Protein AF-Q33533-F1 (afdb_monomer)

Nearest PDB structures (foldseek):
  8syi-assembly1_C  TM=9.428E-01  e=1.954E-05  Synechococcus elongatus
  8urw-assembly1_C  TM=9.373E-01  e=3.583E-05  Synechococcus elongatus
  4kbj-assembly1_A  TM=9.220E-01  e=6.186E-05  Mycobacterium tuberculosis
  8dy9-assembly1_C  TM=9.109E-01  e=5.822E-05  Streptomyces venezuelae
  8r2m-assembly1_C  TM=9.324E-01  e=1.005E-04  Mycolicibacterium smegmatis MC2 155

Sequence (86 aa):
PGIYYRSELDHKGISIYTGTIISDWGGRSELAIDKKERIWARVSRKQKISILVLSSAMGSNLREILDNVSYPEIFLSFPNAKEKKR

Mean predicted aligned error: 6.72 Å

Radius of gyration: 14.63 Å; Cα contacts (8 Å, |Δi|>4): 119; chains: 1; bounding box: 28×41×36 Å

InterPro domains:
  IPR007642 RNA polymerase Rpb2, domain 2 [PF04561] (1-83)
  IPR037034 RNA polymerase Rpb2, domain 2 superfamily [G3DSA:3.90.1110.10] (1-86)

Foldseek 3Di:
DDKDWDWDQPPVRAIKIKIWDDDPPAWIKMWIQDRLLFIWIDTNNDDTDGVQVVCVVVVDDPVNVCVPDPCSVSVVSPPDPVPPDD

Solvent-accessible surface area (backbone atoms only — not comparable to full-atom values): 5168 Å² total; per-residue (Å²): 108,51,78,46,79,48,79,45,70,44,100,83,75,45,70,35,42,34,42,38,40,40,51,86,86,60,65,44,35,38,37,35,38,43,91,74,56,42,54,32,31,24,60,63,80,71,54,83,40,51,42,66,60,54,42,43,75,72,70,47,50,74,65,61,54,47,74,72,42,99,62,48,63,52,71,67,61,58,76,60,86,78,79,78,80,127

Structure (mmCIF, N/CA/C/O backbone):
data_AF-Q33533-F1
#
_entry.id   AF-Q33533-F1
#
loop_
_atom_site.group_PDB
_atom_site.id
_atom_site.type_symbol
_atom_site.label_atom_id
_atom_site.label_alt_id
_atom_site.label_comp_id
_atom_site.label_asym_id
_atom_site.label_entity_id
_atom_site.label_seq_id
_atom_site.pdbx_PDB_ins_code
_atom_site.Cartn_x
_atom_site.Cartn_y
_atom_site.Cartn_z
_atom_site.occupancy
_atom_site.B_iso_or_equiv
_atom_site.auth_seq_id
_atom_site.auth_comp_id
_atom_site.auth_asym_id
_atom_site.auth_atom_id
_atom_site.pdbx_PDB_model_num
ATOM 1 N N . PRO A 1 1 ? 8.057 -16.266 -7.213 1.00 91.62 1 PRO A N 1
ATOM 2 C CA . PRO A 1 1 ? 7.320 -14.981 -7.163 1.00 91.62 1 PRO A CA 1
ATOM 3 C C . PRO A 1 1 ? 5.927 -15.100 -6.514 1.00 91.62 1 PRO A C 1
ATOM 5 O O . PRO A 1 1 ? 5.268 -16.127 -6.647 1.00 91.62 1 PRO A O 1
ATOM 8 N N . GLY A 1 2 ? 5.464 -14.057 -5.821 1.00 94.75 2 GLY A N 1
ATOM 9 C CA . GLY A 1 2 ? 4.129 -14.073 -5.219 1.00 94.75 2 GLY A CA 1
ATOM 10 C C . GLY A 1 2 ? 3.748 -12.800 -4.470 1.00 94.75 2 GLY A C 1
ATOM 11 O O . GLY A 1 2 ? 4.5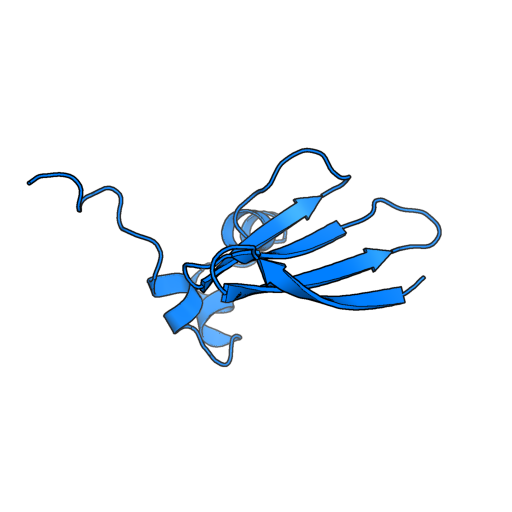95 -11.948 -4.181 1.00 94.75 2 GLY A O 1
ATOM 12 N N . ILE A 1 3 ? 2.456 -12.703 -4.153 1.00 95.62 3 ILE A N 1
ATOM 13 C CA . ILE A 1 3 ? 1.879 -11.670 -3.290 1.00 95.62 3 ILE A CA 1
ATOM 14 C C . ILE A 1 3 ? 1.468 -12.342 -1.981 1.00 95.62 3 ILE A C 1
ATOM 16 O O . ILE A 1 3 ? 0.689 -13.292 -1.983 1.00 95.62 3 ILE A O 1
ATOM 20 N N . TYR A 1 4 ? 2.007 -11.851 -0.870 1.00 96.12 4 TYR A N 1
ATOM 21 C CA . TYR A 1 4 ? 1.780 -12.407 0.461 1.00 96.12 4 TYR A CA 1
ATOM 22 C C . TYR A 1 4 ? 1.109 -11.375 1.352 1.00 96.12 4 TYR A C 1
ATOM 24 O O . TYR A 1 4 ? 1.568 -10.235 1.433 1.00 96.12 4 TYR A O 1
ATOM 32 N N . TYR A 1 5 ? 0.067 -11.793 2.060 1.00 95.75 5 TYR A N 1
ATOM 33 C CA . TYR A 1 5 ? -0.669 -10.948 2.992 1.00 95.75 5 TYR A CA 1
ATOM 34 C C . TYR A 1 5 ? -0.373 -11.371 4.426 1.00 95.75 5 TYR A C 1
ATOM 36 O O . TYR A 1 5 ? -0.311 -12.561 4.735 1.00 95.75 5 TYR A O 1
ATOM 44 N N . ARG A 1 6 ? -0.190 -10.390 5.306 1.00 94.50 6 ARG A N 1
ATOM 45 C CA . ARG A 1 6 ? 0.043 -10.597 6.733 1.00 94.50 6 ARG A CA 1
ATOM 46 C C . ARG A 1 6 ? -0.771 -9.587 7.533 1.00 94.50 6 ARG A C 1
ATOM 48 O O . ARG A 1 6 ? -0.757 -8.401 7.216 1.00 94.50 6 ARG A O 1
ATOM 55 N N . SER A 1 7 ? -1.461 -10.063 8.564 1.00 91.88 7 SER A N 1
ATOM 56 C CA . SER A 1 7 ? -2.107 -9.225 9.574 1.00 91.88 7 SER A CA 1
ATOM 57 C C . SER A 1 7 ? -1.384 -9.437 10.899 1.00 91.88 7 SER A C 1
ATOM 59 O O . SER A 1 7 ? -1.162 -10.577 11.309 1.00 91.88 7 SER A O 1
ATOM 61 N N . GLU A 1 8 ? -0.953 -8.350 11.526 1.00 90.88 8 GLU A N 1
ATOM 62 C CA . GLU A 1 8 ? -0.250 -8.353 12.807 1.00 90.88 8 GLU A CA 1
ATOM 63 C C . GLU A 1 8 ? -0.966 -7.424 13.773 1.00 90.88 8 GLU A C 1
ATOM 65 O O . GLU A 1 8 ? -1.398 -6.341 13.393 1.00 90.88 8 GLU A O 1
ATOM 70 N N . LEU A 1 9 ? -1.071 -7.836 15.030 1.00 90.25 9 LEU A N 1
ATOM 71 C CA . LEU A 1 9 ? -1.668 -7.028 16.080 1.00 90.25 9 LEU A CA 1
ATOM 72 C C . LEU A 1 9 ? -0.529 -6.374 16.867 1.00 90.25 9 LEU A C 1
ATOM 74 O O . LEU A 1 9 ? 0.295 -7.067 17.463 1.00 90.25 9 LEU A O 1
ATOM 78 N N . ASP A 1 10 ? -0.439 -5.045 16.814 1.00 82.62 10 ASP A N 1
ATOM 79 C CA . ASP A 1 10 ? 0.555 -4.279 17.570 1.00 82.62 10 ASP A CA 1
ATOM 80 C C . ASP A 1 10 ? 0.317 -4.449 19.081 1.00 82.62 10 ASP A C 1
ATOM 82 O O . ASP A 1 10 ? -0.796 -4.743 19.523 1.00 82.62 10 ASP A O 1
ATOM 86 N N . HIS A 1 11 ? 1.326 -4.162 19.901 1.00 83.81 11 HIS A N 1
ATOM 87 C CA . HIS A 1 11 ? 1.251 -4.212 21.368 1.00 83.81 11 HIS A CA 1
ATOM 88 C C . HIS A 1 11 ? 0.124 -3.345 21.962 1.00 83.81 11 HIS A C 1
ATOM 90 O O . HIS A 1 11 ? -0.232 -3.494 23.127 1.00 83.81 11 HIS A O 1
ATOM 96 N N . LYS A 1 12 ? -0.437 -2.427 21.166 1.00 84.25 12 LYS A N 1
ATOM 97 C CA . LYS A 1 12 ? -1.553 -1.538 21.517 1.00 84.25 12 LYS A CA 1
ATOM 98 C C . LYS A 1 12 ? -2.929 -2.047 21.077 1.00 84.25 12 LYS A C 1
ATOM 100 O O . LYS A 1 12 ? -3.895 -1.300 21.189 1.00 84.25 12 LYS A O 1
ATOM 105 N N . GLY A 1 13 ? -3.027 -3.264 20.547 1.00 84.06 13 GLY A N 1
ATOM 106 C CA . GLY A 1 13 ? -4.299 -3.819 20.079 1.00 84.06 13 GLY A CA 1
ATOM 107 C C . GLY A 1 13 ? -4.684 -3.423 18.652 1.00 84.06 13 GLY A C 1
ATOM 108 O O . GLY A 1 13 ? -5.822 -3.633 18.252 1.00 84.06 13 GLY A O 1
ATOM 109 N N . ILE A 1 14 ? -3.772 -2.809 17.893 1.00 84.31 14 ILE A N 1
ATOM 110 C CA . ILE A 1 14 ? -4.076 -2.252 16.571 1.00 84.31 14 ILE A CA 1
ATOM 111 C C . ILE A 1 14 ? -3.654 -3.233 15.483 1.00 84.31 14 ILE A C 1
ATOM 113 O O . ILE A 1 14 ? -2.492 -3.631 15.433 1.00 84.31 14 ILE A O 1
ATOM 117 N N . SER A 1 15 ? -4.575 -3.566 14.580 1.00 86.19 15 SER A N 1
ATOM 118 C CA . SER A 1 15 ? -4.291 -4.419 13.428 1.00 86.19 15 SER A CA 1
ATOM 119 C C . SER A 1 15 ? -3.520 -3.659 12.348 1.00 86.19 15 SER A C 1
ATOM 121 O O . SER A 1 15 ? -4.000 -2.670 11.796 1.00 86.19 15 SER A O 1
ATOM 123 N N . ILE A 1 16 ? -2.326 -4.144 12.026 1.00 89.38 16 ILE A N 1
ATOM 124 C CA . ILE A 1 16 ? -1.491 -3.706 10.911 1.00 89.38 16 ILE A CA 1
ATOM 125 C C . ILE A 1 16 ? -1.626 -4.742 9.800 1.00 89.38 16 ILE A C 1
ATOM 127 O O . ILE A 1 16 ? -1.365 -5.929 10.003 1.00 89.38 16 ILE A O 1
ATOM 131 N N . TYR A 1 17 ? -1.989 -4.285 8.606 1.00 91.69 17 TYR A N 1
ATOM 132 C CA . TYR A 1 17 ? -2.093 -5.136 7.423 1.00 91.69 17 TYR A CA 1
ATOM 133 C C . TYR A 1 17 ? -0.928 -4.853 6.487 1.00 91.69 17 TYR A C 1
ATOM 135 O O . TYR A 1 17 ? -0.679 -3.699 6.141 1.00 91.69 17 TYR A O 1
ATOM 143 N N . THR A 1 18 ? -0.221 -5.901 6.072 1.00 94.44 18 THR A N 1
ATOM 144 C CA . THR A 1 18 ? 0.939 -5.806 5.185 1.00 94.44 18 THR A CA 1
ATOM 145 C C . THR A 1 18 ? 0.766 -6.724 3.980 1.00 94.44 18 THR A C 1
ATOM 147 O O . THR A 1 18 ? 0.534 -7.920 4.133 1.00 94.44 18 THR A O 1
ATOM 150 N N . GLY A 1 19 ? 0.920 -6.174 2.778 1.00 95.50 19 GLY A N 1
ATOM 151 C CA . GLY A 1 19 ? 1.038 -6.905 1.520 1.00 95.50 19 GLY A CA 1
ATOM 152 C C . GLY A 1 19 ? 2.478 -6.850 1.015 1.00 95.50 19 GLY A C 1
ATOM 153 O O . GLY A 1 19 ? 3.028 -5.769 0.827 1.00 95.50 19 GLY A O 1
ATOM 154 N N . THR A 1 20 ? 3.113 -7.997 0.801 1.00 94.88 20 THR A N 1
ATOM 155 C CA . THR A 1 20 ? 4.477 -8.084 0.265 1.00 94.88 20 THR A CA 1
ATOM 156 C C . THR A 1 20 ? 4.449 -8.676 -1.133 1.00 94.88 20 THR A C 1
ATOM 158 O O . THR A 1 20 ? 3.953 -9.783 -1.323 1.00 94.88 20 THR A O 1
ATOM 161 N N . ILE A 1 21 ? 5.050 -7.973 -2.088 1.00 94.38 21 ILE A N 1
ATOM 162 C CA . ILE A 1 21 ? 5.257 -8.439 -3.457 1.00 94.38 21 ILE A CA 1
ATOM 163 C C . ILE A 1 21 ? 6.716 -8.875 -3.591 1.00 94.38 21 ILE A C 1
ATOM 165 O O . ILE A 1 21 ? 7.642 -8.084 -3.367 1.00 94.38 21 ILE A O 1
ATOM 169 N N . ILE A 1 22 ? 6.915 -10.144 -3.944 1.00 93.25 22 ILE A N 1
ATOM 170 C CA . ILE A 1 22 ? 8.231 -10.741 -4.180 1.00 93.25 22 ILE A CA 1
ATOM 171 C C . ILE A 1 22 ? 8.291 -11.184 -5.639 1.00 93.25 22 ILE A C 1
ATOM 173 O O . ILE A 1 22 ? 7.527 -12.048 -6.068 1.00 93.25 22 ILE A O 1
ATOM 177 N N . SER A 1 23 ? 9.202 -10.578 -6.393 1.00 91.94 23 SER A N 1
ATOM 178 C CA . SER A 1 23 ? 9.504 -10.939 -7.778 1.00 91.94 23 SER A CA 1
ATOM 179 C C . SER A 1 23 ? 10.704 -11.888 -7.834 1.00 91.94 23 SER A C 1
ATOM 181 O O . SER A 1 23 ? 11.503 -11.924 -6.900 1.00 91.94 23 SER A O 1
ATOM 183 N N . ASP A 1 24 ? 10.828 -12.663 -8.915 1.00 92.94 24 ASP A N 1
ATOM 184 C CA . ASP A 1 24 ? 11.954 -13.598 -9.080 1.00 92.94 24 ASP A CA 1
ATOM 185 C C . ASP A 1 24 ? 13.269 -12.881 -9.417 1.00 92.94 24 ASP A C 1
ATOM 187 O O . ASP A 1 24 ? 14.337 -13.333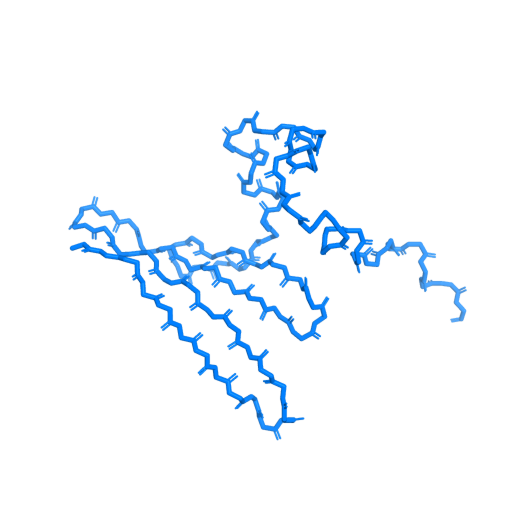 -9.022 1.00 92.94 24 ASP A O 1
ATOM 191 N N . TRP A 1 25 ? 13.189 -11.743 -10.113 1.00 85.00 25 TRP A N 1
ATOM 192 C CA . TRP A 1 25 ? 14.343 -10.982 -10.608 1.00 85.00 25 TRP A CA 1
ATOM 193 C C . TRP A 1 25 ? 14.173 -9.476 -10.376 1.00 85.00 25 TRP A C 1
ATOM 195 O O . TRP A 1 25 ? 14.353 -8.661 -11.279 1.00 85.00 25 TRP A O 1
ATOM 205 N N . GLY A 1 26 ? 13.780 -9.081 -9.165 1.00 86.56 26 GLY A N 1
ATOM 206 C CA . GLY A 1 26 ? 13.533 -7.677 -8.861 1.00 86.56 26 GLY A CA 1
ATOM 207 C C . GLY A 1 26 ? 13.524 -7.341 -7.376 1.00 86.56 26 GLY A C 1
ATOM 208 O O . GLY A 1 26 ? 13.788 -8.165 -6.500 1.00 86.56 26 GLY A O 1
ATOM 209 N N . GLY A 1 27 ? 13.235 -6.072 -7.098 1.00 85.88 27 GLY A N 1
ATOM 210 C CA . GLY A 1 27 ? 13.110 -5.574 -5.736 1.00 85.88 27 GLY A CA 1
ATOM 211 C C . GLY A 1 27 ? 11.878 -6.138 -5.030 1.00 85.88 27 GLY A C 1
ATOM 212 O O . GLY A 1 27 ? 10.845 -6.412 -5.642 1.00 85.88 27 GLY A O 1
ATOM 213 N N . ARG A 1 28 ? 11.981 -6.265 -3.706 1.00 91.06 28 ARG A N 1
ATOM 214 C CA . ARG A 1 28 ? 10.831 -6.525 -2.839 1.00 91.06 28 ARG A CA 1
ATOM 215 C C . ARG A 1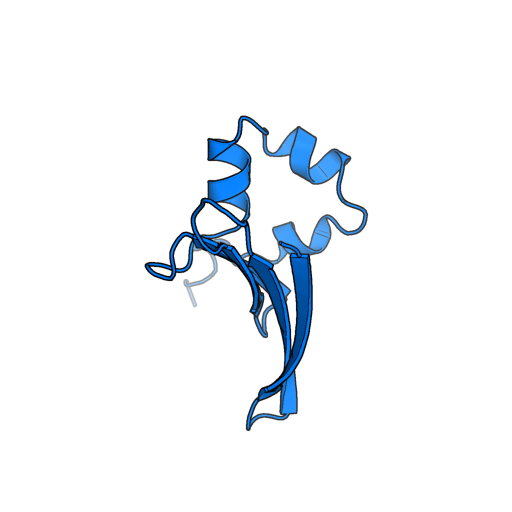 28 ? 10.103 -5.215 -2.561 1.00 91.06 28 ARG A C 1
ATOM 217 O O . ARG A 1 28 ? 10.727 -4.248 -2.111 1.00 91.06 28 ARG A O 1
ATOM 224 N N . SER A 1 29 ? 8.795 -5.226 -2.773 1.00 92.25 29 SER A N 1
ATOM 225 C CA . SER A 1 29 ? 7.916 -4.097 -2.479 1.00 92.25 29 SER A CA 1
ATOM 226 C C . SER A 1 29 ? 6.931 -4.485 -1.388 1.00 92.25 29 SER A C 1
ATOM 228 O O . SER A 1 29 ? 6.365 -5.575 -1.408 1.00 92.25 29 SER A O 1
ATOM 230 N N . GLU A 1 30 ? 6.744 -3.604 -0.416 1.00 94.62 30 GLU A N 1
ATOM 231 C CA . GLU A 1 30 ? 5.845 -3.810 0.718 1.00 94.62 30 GLU A CA 1
ATOM 232 C C . GLU A 1 30 ? 4.818 -2.680 0.758 1.00 94.62 30 GLU A C 1
ATOM 234 O O . GLU A 1 30 ? 5.175 -1.508 0.660 1.00 94.62 30 GLU A O 1
ATOM 239 N N . LEU A 1 31 ? 3.549 -3.034 0.919 1.00 94.00 31 LEU A N 1
ATOM 240 C CA . LEU A 1 31 ? 2.439 -2.127 1.176 1.00 94.00 31 LEU A CA 1
ATOM 241 C C . LEU A 1 31 ? 1.955 -2.379 2.599 1.00 94.00 31 LEU A C 1
ATOM 243 O O . LEU A 1 31 ? 1.765 -3.531 2.978 1.00 94.00 31 LEU A O 1
ATOM 247 N N . ALA A 1 32 ? 1.767 -1.330 3.389 1.00 92.50 32 ALA A N 1
ATOM 248 C CA . ALA A 1 32 ? 1.307 -1.447 4.765 1.00 92.50 32 ALA A CA 1
ATOM 249 C C . ALA A 1 32 ? 0.216 -0.423 5.068 1.00 92.50 32 ALA A C 1
ATOM 251 O O . ALA A 1 32 ? 0.350 0.746 4.707 1.00 92.50 32 ALA A O 1
ATOM 252 N N . ILE A 1 33 ? -0.822 -0.856 5.776 1.00 90.06 33 ILE A N 1
ATOM 253 C CA . ILE A 1 33 ? -1.861 0.017 6.321 1.00 90.06 33 ILE A CA 1
ATOM 254 C C . ILE A 1 33 ? -1.500 0.305 7.776 1.00 90.06 33 ILE A C 1
ATOM 256 O O . ILE A 1 33 ? -1.379 -0.606 8.596 1.00 90.06 33 ILE A O 1
ATOM 260 N N . ASP A 1 34 ? -1.258 1.577 8.070 1.00 82.94 34 ASP A N 1
ATOM 261 C CA . ASP A 1 34 ? -0.955 2.064 9.413 1.00 82.94 34 ASP A CA 1
ATOM 262 C C . ASP A 1 34 ? -2.237 2.259 10.233 1.00 82.94 34 ASP A C 1
ATOM 264 O O . ASP A 1 34 ? -3.338 2.355 9.695 1.00 82.94 34 ASP A O 1
ATOM 268 N N . LYS A 1 35 ? -2.082 2.435 11.544 1.00 80.00 35 LYS A N 1
ATOM 269 C CA . LYS A 1 35 ? -3.164 2.635 12.521 1.00 80.00 35 LYS A CA 1
ATOM 270 C C . LYS A 1 35 ? -4.116 3.799 12.241 1.00 80.00 35 LYS A C 1
ATOM 272 O O . LYS A 1 35 ? -5.174 3.882 12.846 1.00 80.00 35 LYS A O 1
ATOM 277 N N . LYS A 1 36 ? -3.686 4.761 11.423 1.00 79.44 36 LYS A N 1
ATOM 278 C CA . LYS A 1 36 ? -4.485 5.927 11.016 1.00 79.44 36 LYS A CA 1
ATOM 279 C C . LYS A 1 36 ? -5.114 5.724 9.638 1.00 79.44 36 LYS A C 1
ATOM 281 O O . LYS A 1 36 ? -5.314 6.710 8.943 1.00 79.44 36 LYS A O 1
ATOM 286 N N . GLU A 1 37 ? -5.272 4.469 9.220 1.00 80.31 37 GLU A N 1
ATOM 287 C CA . GLU A 1 37 ? -5.777 4.076 7.899 1.00 80.31 37 GLU A CA 1
ATOM 288 C C . GLU A 1 37 ? -4.937 4.648 6.747 1.00 80.31 37 GLU A C 1
ATOM 290 O O . GLU A 1 37 ? -5.392 4.819 5.625 1.00 80.31 37 GLU A O 1
ATOM 295 N N . ARG A 1 38 ? -3.655 4.930 7.004 1.00 85.69 38 ARG A N 1
ATOM 296 C CA . ARG A 1 38 ? -2.747 5.449 5.977 1.00 85.69 38 ARG A CA 1
ATOM 297 C C . ARG A 1 38 ? -2.045 4.310 5.283 1.00 85.69 38 ARG A C 1
ATOM 299 O O . ARG A 1 38 ? -1.438 3.465 5.940 1.00 85.69 38 ARG A O 1
ATOM 306 N N . ILE A 1 39 ? -2.048 4.360 3.961 1.00 90.62 39 ILE A N 1
ATOM 307 C CA . ILE A 1 39 ? -1.355 3.381 3.138 1.00 90.62 39 ILE A CA 1
ATOM 308 C C . ILE A 1 39 ? 0.067 3.874 2.863 1.00 90.62 39 ILE A C 1
ATOM 310 O O . ILE A 1 39 ? 0.296 4.954 2.306 1.00 90.62 39 ILE A O 1
ATOM 314 N N . TRP A 1 40 ? 1.030 3.047 3.242 1.00 92.62 40 TRP A N 1
ATOM 315 C CA . TRP A 1 40 ? 2.447 3.246 2.991 1.00 92.62 40 TRP A CA 1
ATOM 316 C C . TRP A 1 40 ? 2.942 2.221 1.990 1.00 92.62 40 TRP A C 1
ATOM 318 O O . TRP A 1 40 ? 2.633 1.039 2.104 1.00 92.62 40 TRP A O 1
ATOM 328 N N . ALA A 1 41 ? 3.780 2.665 1.066 1.00 93.88 41 ALA A N 1
ATOM 329 C CA . ALA A 1 41 ? 4.579 1.796 0.229 1.00 93.88 41 ALA A CA 1
ATOM 330 C C . ALA A 1 41 ? 6.043 1.851 0.661 1.00 93.88 41 ALA A C 1
ATOM 332 O O . ALA A 1 41 ? 6.554 2.879 1.106 1.00 93.88 41 ALA A O 1
ATOM 333 N N . ARG A 1 42 ? 6.744 0.735 0.530 1.00 92.94 42 ARG A N 1
ATOM 334 C CA . ARG A 1 42 ? 8.175 0.621 0.776 1.00 92.94 42 ARG A CA 1
ATOM 335 C C . ARG A 1 42 ? 8.784 -0.167 -0.365 1.00 92.94 42 ARG A C 1
ATOM 337 O O . ARG A 1 42 ? 8.524 -1.356 -0.521 1.00 92.94 42 ARG A O 1
ATOM 344 N N . VAL A 1 43 ? 9.630 0.505 -1.132 1.00 88.38 43 VAL A N 1
ATOM 345 C CA . VAL A 1 43 ? 10.353 -0.088 -2.257 1.00 88.38 43 VAL A CA 1
ATOM 346 C C . VAL A 1 43 ? 11.762 -0.453 -1.790 1.00 88.38 43 VAL A C 1
ATOM 348 O O . VAL A 1 43 ? 12.445 0.352 -1.147 1.00 88.38 43 VAL A O 1
ATOM 351 N N . SER A 1 44 ? 12.191 -1.686 -2.059 1.00 84.00 44 SER A N 1
ATOM 352 C CA . SER A 1 44 ? 13.549 -2.180 -1.775 1.00 84.00 44 SER A CA 1
ATOM 353 C C . SER A 1 44 ? 13.989 -2.038 -0.313 1.00 84.00 44 SER A C 1
ATOM 355 O O . SER A 1 44 ? 15.163 -1.812 -0.028 1.00 84.00 44 SER A O 1
ATOM 357 N N . ARG A 1 45 ? 13.044 -2.150 0.629 1.00 80.25 45 ARG A N 1
ATOM 358 C CA . ARG A 1 45 ? 13.276 -2.064 2.086 1.00 80.25 45 ARG A CA 1
ATOM 359 C C . ARG A 1 45 ? 13.918 -0.762 2.599 1.00 80.25 45 ARG A C 1
ATOM 361 O O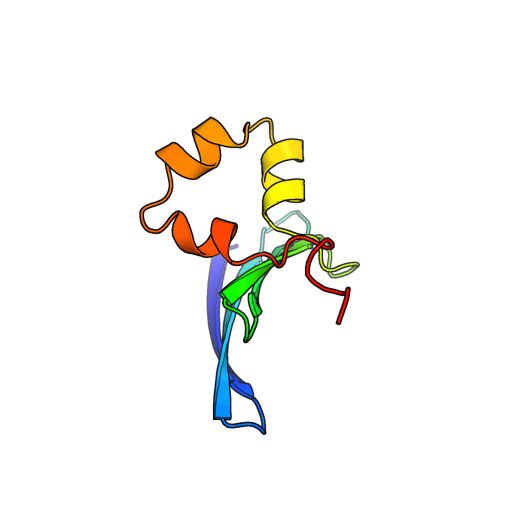 . ARG A 1 45 ? 14.335 -0.723 3.751 1.00 80.25 45 ARG A O 1
ATOM 368 N N . LYS A 1 46 ? 13.968 0.309 1.798 1.00 84.56 46 LYS A N 1
ATOM 369 C CA . LYS A 1 46 ? 14.627 1.569 2.190 1.00 84.56 46 LYS A CA 1
ATOM 370 C C . LYS A 1 46 ? 13.717 2.476 3.017 1.00 84.56 46 LYS A C 1
ATOM 372 O O . LYS A 1 46 ? 13.809 2.510 4.239 1.00 84.56 46 LYS A O 1
ATOM 377 N N . GLN A 1 47 ? 12.819 3.204 2.360 1.00 87.31 47 GLN A N 1
ATOM 378 C CA . GLN A 1 47 ? 12.002 4.235 2.999 1.00 87.31 47 GLN A CA 1
ATOM 379 C C . GLN A 1 47 ? 10.515 3.948 2.812 1.00 87.31 47 GLN A C 1
ATOM 381 O O . GLN A 1 47 ? 10.104 3.391 1.794 1.00 87.31 47 GLN A O 1
ATOM 386 N N . LYS A 1 48 ? 9.714 4.316 3.817 1.00 90.88 48 LYS A N 1
ATOM 387 C CA . LYS A 1 48 ? 8.257 4.363 3.686 1.00 90.88 48 LYS A CA 1
ATOM 388 C C . LYS A 1 48 ? 7.882 5.643 2.944 1.00 90.88 48 LYS A C 1
ATOM 390 O O . LYS A 1 48 ? 8.220 6.733 3.400 1.00 90.88 48 LYS A O 1
ATOM 395 N N . ILE A 1 49 ? 7.184 5.496 1.832 1.00 92.50 49 ILE A N 1
ATOM 396 C CA . ILE A 1 49 ? 6.616 6.578 1.033 1.00 92.50 49 ILE A CA 1
ATOM 397 C C . ILE A 1 49 ? 5.094 6.448 1.044 1.00 92.50 49 ILE A C 1
ATOM 399 O O . ILE A 1 4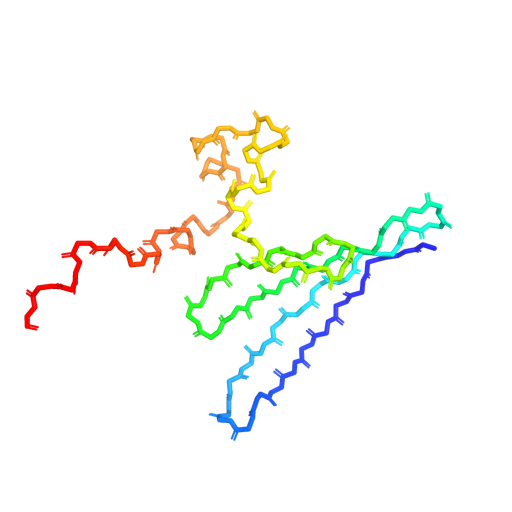9 ? 4.563 5.350 1.212 1.00 92.50 49 ILE A O 1
ATOM 403 N N . SER A 1 50 ? 4.375 7.559 0.906 1.00 90.50 50 SER A N 1
ATOM 404 C CA . SER A 1 50 ? 2.920 7.493 0.742 1.00 90.50 50 SER A CA 1
ATOM 405 C C . SER A 1 50 ? 2.587 6.775 -0.564 1.00 90.50 50 SER A C 1
ATOM 407 O O . SER A 1 50 ? 3.270 6.980 -1.571 1.00 90.50 50 SER A O 1
ATOM 409 N N . ILE A 1 51 ? 1.523 5.973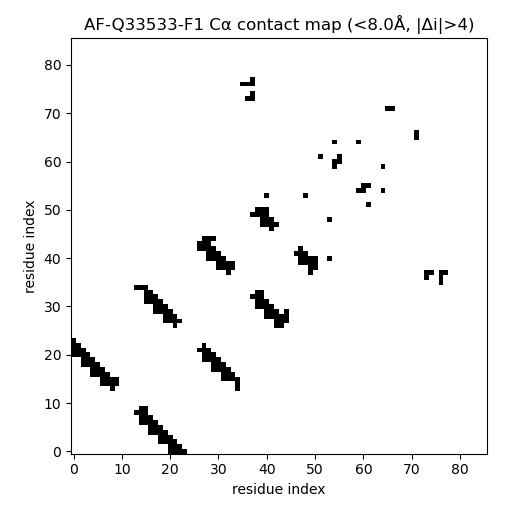 -0.563 1.00 91.94 51 ILE A N 1
ATOM 410 C CA . ILE A 1 51 ? 1.035 5.316 -1.779 1.00 91.94 51 ILE A CA 1
ATOM 411 C C . ILE A 1 51 ? 0.727 6.326 -2.897 1.00 91.94 51 ILE A C 1
ATOM 413 O O . ILE A 1 51 ? 0.984 6.031 -4.054 1.00 91.94 51 ILE A O 1
ATOM 417 N N . LEU A 1 52 ? 0.290 7.546 -2.556 1.00 90.50 52 LEU A N 1
ATOM 418 C CA . LEU A 1 52 ? -0.010 8.596 -3.535 1.00 90.50 52 LEU A CA 1
ATOM 419 C C . LEU A 1 52 ? 1.234 9.002 -4.328 1.00 90.50 52 LEU A C 1
ATOM 421 O O . LEU A 1 52 ? 1.167 9.171 -5.538 1.00 90.50 52 LEU A O 1
ATOM 425 N N . VAL A 1 53 ? 2.385 9.103 -3.654 1.00 91.56 53 VAL A N 1
ATOM 426 C CA . VAL A 1 53 ? 3.662 9.424 -4.308 1.00 91.56 53 VAL A CA 1
ATOM 427 C C . VAL A 1 53 ? 4.062 8.304 -5.264 1.00 91.56 53 VAL A C 1
ATOM 429 O O . VAL A 1 53 ? 4.514 8.582 -6.371 1.00 91.56 53 VAL A O 1
ATOM 432 N N . LEU A 1 54 ? 3.866 7.044 -4.859 1.00 91.88 54 LEU A N 1
ATOM 433 C CA . LEU A 1 54 ? 4.135 5.895 -5.721 1.00 91.88 54 LEU A CA 1
ATOM 434 C C . LEU A 1 54 ? 3.207 5.890 -6.946 1.00 91.88 54 LEU A C 1
ATOM 436 O O . LEU A 1 54 ? 3.697 5.785 -8.065 1.00 91.88 54 LEU A O 1
ATOM 440 N N . SER A 1 55 ? 1.897 6.057 -6.755 1.00 92.06 55 SER A N 1
ATOM 441 C CA . SER A 1 55 ? 0.914 6.092 -7.844 1.00 92.06 55 SER A CA 1
ATOM 442 C C . SER A 1 55 ? 1.160 7.246 -8.820 1.00 92.06 55 SER A C 1
ATOM 444 O O . SER A 1 55 ? 1.113 7.039 -10.029 1.00 92.06 55 SER A O 1
ATOM 446 N N . SER A 1 56 ? 1.508 8.440 -8.329 1.00 92.19 56 SER A N 1
ATOM 447 C CA . SER A 1 56 ? 1.870 9.562 -9.205 1.00 92.19 56 SER A CA 1
ATOM 448 C C . SER A 1 56 ? 3.176 9.327 -9.961 1.00 92.19 56 SER A C 1
ATOM 450 O O . SER A 1 56 ? 3.264 9.683 -11.132 1.00 92.19 56 SER A O 1
ATOM 452 N N . ALA A 1 57 ? 4.167 8.670 -9.350 1.00 92.56 57 ALA A N 1
ATOM 453 C CA . ALA A 1 57 ? 5.384 8.261 -10.058 1.00 92.56 57 ALA A CA 1
ATOM 454 C C . ALA A 1 57 ? 5.114 7.199 -11.143 1.00 92.56 57 ALA A C 1
ATOM 456 O O . ALA A 1 57 ? 5.872 7.104 -12.105 1.00 92.56 57 ALA A O 1
ATOM 457 N N . MET A 1 58 ? 4.030 6.428 -11.010 1.00 94.25 58 MET A N 1
ATOM 458 C CA . MET A 1 58 ? 3.549 5.482 -12.025 1.00 94.25 58 MET A CA 1
ATOM 459 C C . MET A 1 58 ? 2.684 6.137 -13.115 1.00 94.25 58 MET A C 1
ATOM 461 O O . MET A 1 58 ? 2.264 5.452 -14.043 1.00 94.25 58 MET A O 1
ATOM 465 N N . GLY A 1 59 ? 2.433 7.447 -13.027 1.00 95.50 59 GLY A N 1
ATOM 466 C CA . GLY A 1 59 ? 1.691 8.214 -14.028 1.00 95.50 59 GLY A CA 1
ATOM 467 C C . GLY A 1 59 ? 0.210 8.431 -13.716 1.00 95.50 59 GLY A C 1
ATOM 468 O O . GLY A 1 59 ? -0.462 9.095 -14.497 1.00 95.50 59 GLY A O 1
ATOM 469 N N . SER A 1 60 ? -0.301 7.933 -12.586 1.00 94.06 60 SER A N 1
ATOM 470 C CA . SER A 1 60 ? -1.698 8.156 -12.201 1.00 94.06 60 SER A CA 1
ATOM 471 C C . SER A 1 60 ? -1.900 9.538 -11.587 1.00 94.06 60 SER A C 1
ATOM 473 O O . SER A 1 60 ? -1.163 9.955 -10.683 1.00 94.06 60 SER A O 1
ATOM 475 N N . ASN A 1 61 ? -2.941 10.239 -12.028 1.00 92.75 61 ASN A N 1
ATOM 476 C CA . ASN A 1 61 ? -3.343 11.496 -11.398 1.00 92.75 61 ASN A CA 1
ATOM 477 C C . ASN A 1 61 ? -4.279 11.252 -10.194 1.00 92.75 61 ASN A C 1
ATOM 479 O O . ASN A 1 61 ? -4.843 10.173 -10.028 1.00 92.75 61 ASN A O 1
ATOM 483 N N . LEU A 1 62 ? -4.448 12.258 -9.326 1.00 89.19 62 LEU A N 1
ATOM 484 C CA . LEU A 1 62 ? -5.276 12.115 -8.120 1.00 89.19 62 LEU A CA 1
ATOM 485 C C . LEU A 1 62 ? -6.733 11.751 -8.446 1.00 89.19 62 LEU A C 1
ATOM 487 O O . LEU A 1 62 ? -7.340 10.980 -7.712 1.00 89.19 62 LEU A O 1
ATOM 491 N N . ARG A 1 63 ? -7.284 12.287 -9.540 1.00 91.44 63 ARG A N 1
ATOM 492 C CA . ARG A 1 63 ? -8.664 12.021 -9.950 1.00 91.44 63 ARG A CA 1
ATOM 493 C C . ARG A 1 63 ? -8.841 10.568 -10.379 1.00 91.44 63 ARG A C 1
ATOM 495 O O . ARG A 1 63 ? -9.730 9.904 -9.875 1.00 91.44 63 ARG A O 1
ATOM 502 N N . GLU A 1 64 ? -7.941 10.055 -11.210 1.00 92.75 64 GLU A N 1
ATOM 503 C CA . GLU A 1 64 ? -7.902 8.645 -11.605 1.00 92.75 64 GLU A CA 1
ATOM 504 C C . GLU A 1 64 ? -7.771 7.727 -10.392 1.00 92.75 64 GLU A C 1
ATOM 506 O O . GLU A 1 64 ? -8.448 6.708 -10.325 1.00 92.75 64 GLU A O 1
ATOM 511 N N . ILE A 1 65 ? -6.931 8.077 -9.414 1.00 90.25 65 ILE A N 1
ATOM 512 C CA . ILE A 1 65 ? -6.787 7.271 -8.196 1.00 90.25 65 ILE A CA 1
ATOM 513 C C . ILE A 1 65 ? -8.112 7.226 -7.423 1.00 90.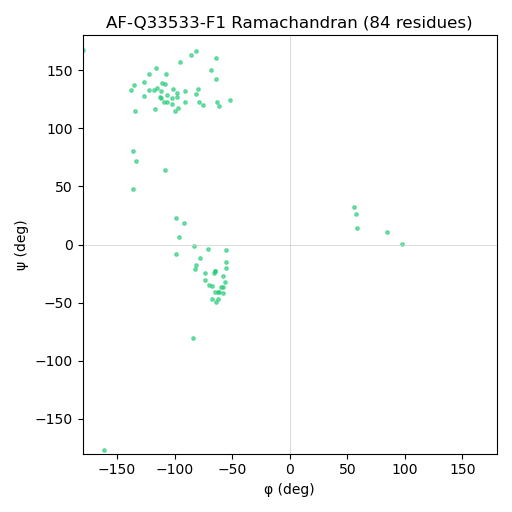25 65 ILE A C 1
ATOM 515 O O . ILE A 1 65 ? -8.534 6.149 -7.011 1.00 90.25 65 ILE A O 1
ATOM 519 N N . LEU A 1 66 ? -8.774 8.370 -7.236 1.00 89.81 66 LEU A N 1
ATOM 520 C CA . LEU A 1 66 ? -10.036 8.442 -6.493 1.00 89.81 66 LEU A CA 1
ATOM 521 C C . LEU A 1 66 ? -11.203 7.783 -7.243 1.00 89.81 66 LEU A C 1
ATOM 523 O O . LEU A 1 66 ? -12.039 7.157 -6.601 1.00 89.81 66 LEU A O 1
ATOM 527 N N . ASP A 1 67 ? -11.229 7.869 -8.574 1.00 91.56 67 ASP A N 1
ATOM 528 C CA . ASP A 1 67 ? -12.282 7.282 -9.410 1.00 91.56 67 ASP A CA 1
ATOM 529 C C . ASP A 1 67 ? -12.174 5.741 -9.497 1.00 91.56 67 ASP A C 1
ATOM 531 O O . ASP A 1 67 ? -13.174 5.069 -9.742 1.00 91.56 67 ASP A O 1
ATOM 535 N N . ASN A 1 68 ? -10.981 5.161 -9.285 1.00 90.56 68 ASN A N 1
ATOM 536 C CA . ASN A 1 68 ? -10.739 3.714 -9.420 1.00 90.56 68 ASN A CA 1
ATOM 537 C C . ASN A 1 68 ? -10.745 2.926 -8.097 1.00 90.56 68 ASN A C 1
ATOM 539 O O . ASN A 1 68 ? -10.667 1.695 -8.121 1.00 90.56 68 ASN A O 1
ATOM 543 N N . VAL A 1 69 ? -10.800 3.588 -6.939 1.00 89.00 69 VAL A N 1
ATOM 544 C CA . VAL A 1 69 ? -10.740 2.912 -5.632 1.00 89.00 69 VAL A CA 1
ATOM 545 C C . VAL A 1 69 ? -12.134 2.804 -5.017 1.00 89.00 69 VAL A C 1
ATOM 547 O O . VAL A 1 69 ? -12.869 3.780 -4.960 1.00 89.00 69 VAL A O 1
ATOM 550 N N . SER A 1 70 ? -12.484 1.623 -4.493 1.00 89.12 70 SER A N 1
ATOM 551 C CA . SER A 1 70 ? -13.790 1.366 -3.857 1.00 89.12 70 SER A CA 1
ATOM 552 C C . SER A 1 70 ? -14.045 2.174 -2.577 1.00 89.12 70 SER A C 1
ATOM 554 O O . SER A 1 70 ? -15.198 2.356 -2.204 1.00 89.12 70 SER A O 1
ATOM 556 N N . TYR A 1 71 ? -12.978 2.631 -1.915 1.00 87.38 71 TYR A N 1
ATOM 557 C CA . TYR A 1 71 ? -12.991 3.344 -0.631 1.00 87.38 71 TYR A CA 1
ATOM 558 C C . TYR A 1 71 ? -12.076 4.586 -0.687 1.00 87.38 71 TYR A C 1
ATOM 560 O O . TYR A 1 71 ? -10.962 4.577 -0.144 1.00 87.38 71 TYR A O 1
ATOM 568 N N . PRO A 1 72 ? -12.471 5.646 -1.418 1.00 85.69 72 PRO A N 1
ATO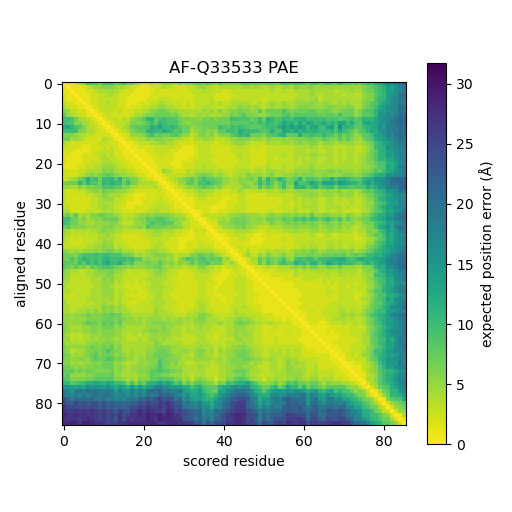M 569 C CA . PRO A 1 72 ? -11.648 6.843 -1.611 1.00 85.69 72 PRO A CA 1
ATOM 570 C C . PRO A 1 72 ? -11.390 7.629 -0.313 1.00 85.69 72 PRO A C 1
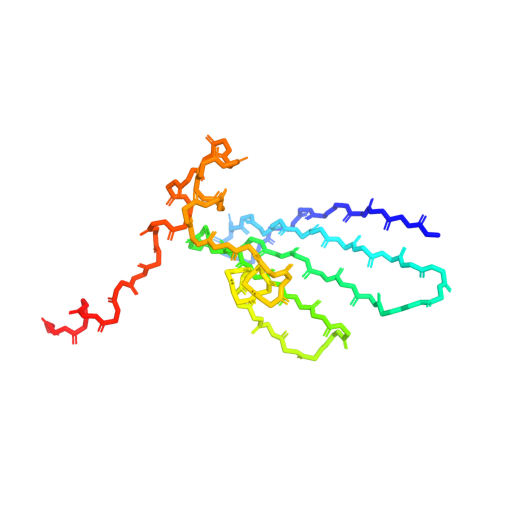ATOM 572 O O . PRO A 1 72 ? -10.384 8.336 -0.205 1.00 85.69 72 PRO A O 1
ATOM 575 N N . GLU A 1 73 ? -12.243 7.484 0.702 1.00 83.75 73 GLU A N 1
ATOM 576 C CA . GLU A 1 73 ? -12.131 8.129 2.015 1.00 83.75 73 GLU A CA 1
ATOM 577 C C . GLU A 1 73 ? -10.817 7.814 2.742 1.00 83.75 73 GLU A C 1
ATOM 579 O O . GLU A 1 73 ? -10.298 8.661 3.477 1.00 83.75 73 GLU A O 1
ATOM 584 N N . ILE A 1 74 ? -10.212 6.657 2.454 1.00 82.88 74 ILE A N 1
ATOM 585 C CA . ILE A 1 74 ? -8.912 6.250 2.999 1.00 82.88 74 ILE A CA 1
ATOM 586 C C . ILE A 1 74 ? -7.832 7.286 2.644 1.00 82.88 74 ILE A C 1
ATOM 588 O O . ILE A 1 74 ? -6.976 7.610 3.470 1.00 82.88 74 ILE A O 1
ATOM 592 N N . PHE A 1 75 ? -7.902 7.880 1.449 1.00 79.00 75 PHE A N 1
ATOM 593 C CA . PHE A 1 75 ? -6.978 8.930 1.011 1.00 79.00 75 PHE A CA 1
ATOM 594 C C . PHE A 1 75 ? -7.349 10.324 1.529 1.00 79.00 75 PHE A C 1
ATOM 596 O O . PHE A 1 75 ? -6.489 11.198 1.584 1.00 79.00 75 PHE A O 1
ATOM 603 N N . LEU A 1 76 ? -8.598 10.565 1.927 1.00 71.31 76 LEU A N 1
ATOM 604 C CA . LEU A 1 76 ? -9.032 11.865 2.455 1.00 71.31 76 LEU A CA 1
ATOM 605 C C . LEU A 1 76 ? -8.678 12.041 3.942 1.00 71.31 76 LEU A C 1
ATOM 607 O O . LEU A 1 76 ? -8.612 13.166 4.432 1.00 71.31 76 LEU A O 1
ATOM 611 N N . SER A 1 77 ? -8.376 10.944 4.641 1.00 64.38 77 SER A N 1
ATOM 612 C CA . SER A 1 77 ? -7.974 10.915 6.056 1.00 64.38 77 SER A CA 1
ATOM 613 C C . SER A 1 77 ? -6.567 11.477 6.344 1.00 64.38 77 SER A C 1
ATOM 615 O O . SER A 1 77 ? -6.141 11.562 7.507 1.00 64.38 77 SER A O 1
ATOM 617 N N . PHE A 1 78 ? -5.797 11.865 5.315 1.00 61.69 78 PHE A N 1
ATOM 618 C CA . PHE A 1 78 ? -4.514 12.528 5.537 1.00 61.69 78 PHE A CA 1
ATOM 619 C C . PHE A 1 78 ? -4.764 13.864 6.245 1.00 61.69 78 PHE A C 1
ATOM 621 O O . PHE A 1 78 ? -5.482 14.709 5.715 1.00 61.69 78 PHE A O 1
ATOM 628 N N . PRO A 1 79 ? -4.164 14.108 7.427 1.00 53.16 79 PRO A N 1
ATOM 629 C CA . PRO A 1 79 ? -4.314 15.390 8.079 1.00 53.16 79 PRO A CA 1
ATOM 630 C C . PRO A 1 79 ? -3.719 16.423 7.141 1.00 53.16 79 PRO A C 1
ATOM 632 O O . PRO A 1 79 ? -2.522 16.386 6.834 1.00 53.16 79 PRO A O 1
ATOM 635 N N . ASN A 1 80 ? -4.553 17.359 6.703 1.00 52.66 80 ASN A N 1
ATOM 636 C CA . ASN A 1 80 ? -4.042 18.597 6.165 1.00 52.66 80 ASN A CA 1
ATOM 637 C C . ASN A 1 80 ? -3.073 19.142 7.217 1.00 52.66 80 ASN A C 1
ATOM 639 O O . ASN A 1 80 ? -3.447 19.355 8.370 1.00 52.66 80 ASN A O 1
ATOM 643 N N . ALA A 1 81 ? -1.820 19.396 6.834 1.00 50.97 81 ALA A N 1
ATOM 644 C CA . ALA A 1 81 ? -0.818 20.010 7.710 1.00 50.97 81 ALA A CA 1
ATOM 645 C C . ALA A 1 81 ? -1.276 21.373 8.294 1.00 50.97 81 ALA A C 1
ATOM 647 O O . ALA A 1 81 ? -0.593 21.955 9.131 1.00 50.97 81 ALA A O 1
ATOM 648 N N . LYS A 1 82 ? -2.450 21.866 7.875 1.00 51.88 82 LYS A N 1
ATOM 649 C CA . LYS A 1 82 ? -3.149 23.052 8.367 1.00 51.88 82 LYS A CA 1
ATOM 650 C C . LYS A 1 82 ? -3.902 22.859 9.697 1.00 51.88 82 LYS A C 1
ATOM 652 O O . LYS A 1 82 ? -4.247 23.864 10.303 1.00 51.88 82 LYS A O 1
ATOM 657 N N . GLU A 1 83 ? -4.093 21.639 10.208 1.00 51.50 83 GLU A N 1
ATOM 658 C CA . GLU A 1 83 ? -4.773 21.392 11.504 1.00 51.50 83 GLU A CA 1
ATOM 659 C C . GLU A 1 83 ? -3.833 21.315 12.725 1.00 51.50 83 GLU A C 1
ATOM 661 O O . GLU A 1 83 ? -4.206 20.836 13.794 1.00 51.50 83 GLU A O 1
ATOM 666 N N . LYS A 1 84 ? -2.605 21.833 12.615 1.00 48.25 84 LYS A N 1
ATOM 667 C CA . LYS A 1 84 ? -1.767 22.165 13.780 1.00 48.25 84 LYS A CA 1
ATOM 668 C C . LYS A 1 84 ? -1.653 23.681 13.945 1.00 48.25 84 LYS A C 1
ATOM 670 O O . LYS A 1 84 ? -0.579 24.259 13.823 1.00 48.25 84 LYS A O 1
ATOM 675 N N . LYS A 1 85 ? -2.788 24.321 14.219 1.00 45.34 85 LYS A N 1
ATOM 676 C CA . LYS A 1 85 ? -2.863 25.603 14.932 1.00 45.34 85 LYS A CA 1
ATOM 677 C C . LYS A 1 85 ? -4.002 25.515 15.947 1.00 45.34 85 LYS A C 1
ATOM 679 O O . LYS A 1 85 ? -5.116 25.956 15.686 1.00 45.34 85 LYS A O 1
ATOM 684 N N . ARG A 1 86 ? -3.709 24.893 17.082 1.00 37.38 86 ARG A N 1
ATOM 685 C CA . ARG A 1 86 ? -4.389 25.116 18.353 1.00 37.38 86 ARG A CA 1
ATOM 686 C C . ARG A 1 86 ? -3.346 25.023 19.449 1.00 37.38 86 ARG A C 1
ATOM 688 O O . ARG A 1 86 ? -2.462 24.147 19.306 1.00 37.38 86 ARG A O 1
#

pLDDT: mean 85.05, std 13.17, range [37.38, 96.12]

Organism: Hordeum vulgare (NCBI:txid4513)

Secondary structure (DSSP, 8-state):
-EEEEEEEE-TTSPEEEEEEEE-SSS--EEEEE-TTS-EEEEETTS-EEEHHHHHHHTT--HHHHHHH-S-THHHHTSPPGGG---